Protein AF-A0AA95ETU5-F1 (afdb_monomer)

Solvent-accessible surface area (backbone atoms only — not comparable to full-atom values): 5595 Å² total; per-residue 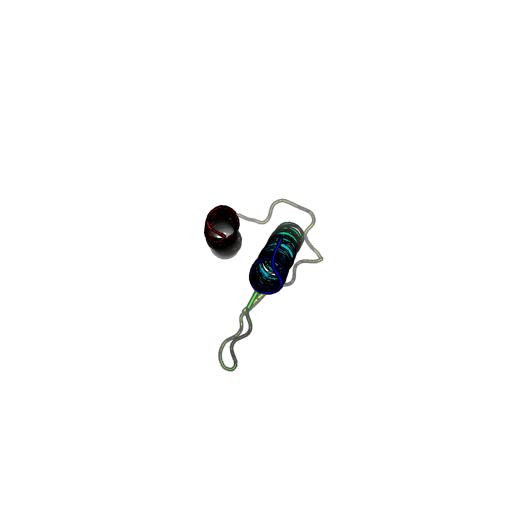(Å²): 136,56,72,68,57,50,55,52,51,50,52,51,54,50,54,45,46,55,48,50,54,50,45,53,51,54,53,50,51,46,53,49,52,73,72,38,84,45,65,80,47,88,46,102,85,74,58,56,81,52,84,59,96,80,67,93,68,86,73,71,98,40,76,63,55,54,51,53,52,52,51,53,50,50,51,46,52,54,51,53,51,50,40,54,52,47,54,50,53,55,74,68,105

pLDDT: mean 75.99, std 21.68, range [33.19, 97.62]

Secondary structure (DSSP, 8-state):
--HHHHHHHHHHHHHHHHHHHHHHHHHHHHHHHHH-S--EE--SS--EE---SS--S-----HHHHHHHHHHHHHHHHHHHHHHHHHHHHHH-

Sequence (93 aa):
MDRKTLEYMEGRAAKAREIVDRIEELLRDIERVKRSGNIEIYTPTRSVYINDYHHKGVLPSSSRTYLFALMINLFIDVTLQEIQQLESELAEL

Radius of gyration: 19.74 Å; Cα contacts (8 Å, |Δi|>4): 38; chains: 1; bounding box: 44×19×58 Å

Mean predicted aligned error: 9.85 Å

Structure (mmCIF, N/CA/C/O backbone):
data_AF-A0AA95ETU5-F1
#
_entry.id   AF-A0AA95ETU5-F1
#
loop_
_atom_site.group_PDB
_atom_site.id
_atom_site.type_symbol
_atom_site.label_atom_id
_atom_site.label_alt_id
_atom_site.label_comp_id
_atom_site.label_asym_id
_atom_site.label_entity_id
_atom_site.label_seq_id
_atom_site.pdbx_PDB_ins_code
_atom_site.Cartn_x
_atom_site.Cartn_y
_atom_site.Cartn_z
_atom_site.occupancy
_atom_site.B_iso_or_equiv
_atom_site.auth_seq_id
_atom_site.auth_comp_id
_atom_site.auth_asym_id
_atom_site.auth_atom_id
_atom_site.pdbx_PDB_model_num
ATOM 1 N N . MET A 1 1 ? -15.898 -4.265 33.138 1.00 65.00 1 MET A N 1
ATOM 2 C CA . MET A 1 1 ? -16.066 -4.086 31.684 1.00 65.00 1 MET A CA 1
ATOM 3 C C . MET A 1 1 ? -17.427 -4.646 31.322 1.00 65.00 1 MET A C 1
ATOM 5 O O . MET A 1 1 ? -17.711 -5.769 31.722 1.00 65.00 1 MET A O 1
ATOM 9 N N . ASP A 1 2 ? -18.295 -3.852 30.700 1.00 91.56 2 ASP A N 1
ATOM 10 C CA . ASP A 1 2 ? -19.612 -4.330 30.273 1.00 91.56 2 ASP A CA 1
ATOM 11 C C . ASP A 1 2 ? -19.540 -5.019 28.899 1.00 91.56 2 ASP A C 1
ATOM 13 O O . ASP A 1 2 ? -18.562 -4.887 28.161 1.00 91.56 2 ASP A O 1
ATOM 17 N N . ARG A 1 3 ? -20.588 -5.774 28.558 1.00 87.94 3 ARG A N 1
ATOM 18 C CA . ARG A 1 3 ? -20.685 -6.512 27.292 1.00 87.94 3 ARG A CA 1
ATOM 19 C C . ARG A 1 3 ? -20.576 -5.606 26.057 1.00 87.94 3 ARG A C 1
ATOM 21 O O . ARG A 1 3 ? -19.977 -6.015 25.072 1.00 87.94 3 ARG A O 1
ATOM 28 N N . LYS A 1 4 ? -21.108 -4.381 26.113 1.00 87.56 4 LYS A N 1
ATOM 29 C CA . LYS A 1 4 ? -21.049 -3.434 24.986 1.00 87.56 4 LYS A CA 1
ATOM 30 C C . LYS A 1 4 ? -19.629 -2.928 24.750 1.00 87.56 4 LYS A C 1
ATOM 32 O O . LYS A 1 4 ? -19.229 -2.727 23.611 1.00 87.56 4 LYS A O 1
ATOM 37 N N . THR A 1 5 ? -18.865 -2.755 25.823 1.00 89.25 5 THR A N 1
ATOM 38 C CA . THR A 1 5 ? -17.454 -2.375 25.772 1.00 89.25 5 THR A CA 1
ATOM 39 C C . THR A 1 5 ? -16.625 -3.481 25.120 1.00 89.25 5 THR A C 1
ATOM 41 O O . THR A 1 5 ? -15.769 -3.179 24.296 1.00 89.25 5 THR A O 1
ATOM 44 N N . LEU A 1 6 ? -16.908 -4.754 25.425 1.00 89.38 6 LEU A N 1
ATOM 45 C CA . LEU A 1 6 ? -16.270 -5.895 24.753 1.00 89.38 6 LEU A CA 1
ATOM 46 C C . LEU A 1 6 ? -16.598 -5.934 23.255 1.00 89.38 6 LEU A C 1
ATOM 48 O O . LEU A 1 6 ? -15.679 -5.959 22.445 1.00 89.38 6 LEU A O 1
ATOM 52 N N . GLU A 1 7 ? -17.879 -5.850 22.886 1.00 89.44 7 GLU A N 1
ATOM 53 C CA . GLU A 1 7 ? -18.314 -5.847 21.477 1.00 89.44 7 GLU A CA 1
ATOM 54 C C . GLU A 1 7 ? -17.691 -4.673 20.688 1.00 89.44 7 GLU A C 1
ATOM 56 O O . GLU A 1 7 ? -17.256 -4.837 19.548 1.00 89.44 7 GLU A O 1
ATOM 61 N N . TYR A 1 8 ? -17.570 -3.494 21.308 1.00 89.94 8 TYR A N 1
ATOM 62 C CA . TYR A 1 8 ? -16.905 -2.333 20.711 1.00 89.94 8 TYR A CA 1
ATOM 63 C C . TYR A 1 8 ? -15.399 -2.555 20.492 1.00 89.94 8 TYR A C 1
ATOM 65 O O . TYR A 1 8 ? -14.868 -2.238 19.425 1.00 89.94 8 TYR A O 1
ATOM 73 N N . MET A 1 9 ? -14.704 -3.120 21.484 1.00 89.62 9 MET A N 1
ATOM 74 C CA . MET A 1 9 ? -13.274 -3.426 21.376 1.00 89.62 9 MET A CA 1
ATOM 75 C C . MET A 1 9 ? -12.999 -4.522 20.342 1.00 89.62 9 MET A C 1
ATOM 77 O O . MET A 1 9 ? -12.026 -4.420 19.598 1.00 89.62 9 MET A O 1
ATOM 81 N N . GLU A 1 10 ? -13.861 -5.534 20.249 1.00 92.25 10 GLU A N 1
ATOM 82 C CA . GLU A 1 10 ? -13.769 -6.585 19.232 1.00 92.25 10 GLU A CA 1
ATOM 83 C C . GLU A 1 10 ? -13.957 -6.023 17.819 1.00 92.25 10 GLU A C 1
ATOM 85 O O . GLU A 1 10 ? -13.163 -6.340 16.931 1.00 92.25 10 GLU A O 1
ATOM 90 N N . GLY A 1 11 ? -14.932 -5.128 17.619 1.00 91.44 11 GLY A N 1
ATOM 91 C CA . GLY A 1 11 ? -15.143 -4.446 16.339 1.00 91.44 11 GLY A CA 1
ATOM 92 C C . GLY A 1 11 ? -13.938 -3.602 15.910 1.00 91.44 11 GLY A C 1
ATOM 93 O O . GLY A 1 11 ? -13.482 -3.701 14.770 1.00 91.44 11 GLY A O 1
ATOM 94 N N . ARG A 1 12 ? -13.354 -2.832 16.838 1.00 92.06 12 ARG A N 1
ATOM 95 C CA . ARG A 1 12 ? -12.115 -2.077 16.580 1.00 92.06 12 ARG A CA 1
ATOM 96 C C . ARG A 1 12 ? -10.934 -2.988 16.264 1.00 92.06 12 ARG A C 1
ATOM 98 O O . ARG A 1 12 ? -10.187 -2.709 15.333 1.00 92.06 12 ARG A O 1
ATOM 105 N N . ALA A 1 13 ? -10.781 -4.088 16.996 1.00 93.56 13 ALA A N 1
ATOM 106 C CA . ALA A 1 13 ? -9.701 -5.044 16.771 1.00 93.56 13 ALA A CA 1
ATOM 107 C C . ALA A 1 13 ? -9.833 -5.801 15.438 1.00 93.56 13 ALA A C 1
ATOM 109 O O . ALA A 1 13 ? -8.822 -6.237 14.889 1.00 93.56 13 ALA A O 1
ATOM 110 N N . ALA A 1 14 ? -11.053 -6.000 14.934 1.00 95.62 14 ALA A N 1
ATOM 111 C CA . ALA A 1 14 ? -11.288 -6.567 13.609 1.00 95.62 14 ALA A CA 1
ATOM 112 C C . ALA A 1 14 ? -10.878 -5.576 12.513 1.00 95.62 14 ALA A C 1
ATOM 114 O O . ALA A 1 14 ? -10.054 -5.911 11.668 1.00 95.62 14 ALA A O 1
ATOM 115 N N . LYS A 1 15 ? -11.351 -4.327 12.601 1.00 95.00 15 LYS A N 1
ATOM 116 C CA . LYS A 1 15 ? -11.006 -3.282 11.631 1.00 95.00 15 LYS A CA 1
ATOM 117 C C . LYS A 1 15 ? -9.503 -2.972 11.609 1.00 95.00 15 LYS A C 1
ATOM 119 O O . LYS A 1 15 ? -8.915 -2.826 10.544 1.00 95.00 15 LYS A O 1
ATOM 124 N N . ALA A 1 16 ? -8.861 -2.943 12.776 1.00 95.62 16 ALA A N 1
ATOM 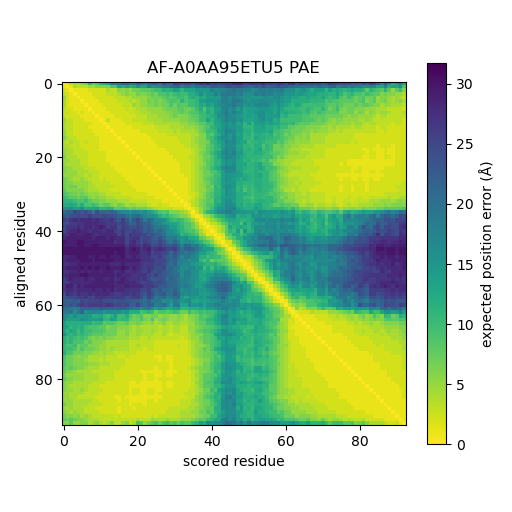125 C CA . ALA A 1 16 ? -7.413 -2.781 12.876 1.00 95.62 16 ALA A CA 1
ATOM 126 C C . ALA A 1 16 ? -6.648 -3.899 12.147 1.00 95.62 16 ALA A C 1
ATOM 128 O O . ALA A 1 16 ? -5.653 -3.625 11.482 1.00 95.62 16 ALA A O 1
ATOM 129 N N . ARG A 1 17 ? -7.121 -5.150 12.241 1.00 96.00 17 ARG A N 1
ATOM 130 C CA . ARG A 1 17 ? -6.519 -6.286 11.527 1.00 96.00 17 ARG A CA 1
ATOM 131 C C . ARG A 1 17 ? -6.654 -6.147 10.016 1.00 96.00 17 ARG A C 1
ATOM 133 O O . ARG A 1 17 ? -5.656 -6.295 9.328 1.00 96.00 17 ARG A O 1
ATOM 140 N N . GLU A 1 18 ? -7.834 -5.785 9.520 1.00 97.31 18 GLU A N 1
ATOM 141 C CA . GLU A 1 18 ? -8.054 -5.564 8.083 1.00 97.31 18 GLU A CA 1
ATOM 142 C C . GLU A 1 18 ? -7.120 -4.486 7.513 1.00 97.31 18 GLU A C 1
ATOM 144 O O . GLU A 1 18 ? -6.546 -4.661 6.439 1.00 97.31 18 GLU A O 1
ATOM 149 N N . ILE A 1 19 ? -6.922 -3.391 8.255 1.00 97.44 19 ILE A N 1
ATOM 150 C CA . ILE A 1 19 ? -5.998 -2.321 7.861 1.00 97.44 19 ILE A CA 1
ATOM 151 C C . ILE A 1 19 ? -4.553 -2.832 7.810 1.00 97.44 19 ILE A C 1
ATOM 153 O O . ILE A 1 19 ? -3.844 -2.576 6.837 1.00 97.44 19 ILE A O 1
ATOM 157 N N . VAL A 1 20 ? -4.111 -3.565 8.835 1.00 97.06 20 VAL A N 1
ATOM 158 C CA . VAL A 1 20 ? -2.751 -4.124 8.886 1.00 97.06 20 VAL A CA 1
ATOM 159 C C . VAL A 1 20 ? -2.521 -5.123 7.751 1.00 97.06 20 VAL A C 1
ATOM 161 O O . VAL A 1 20 ? -1.507 -5.023 7.061 1.00 97.06 20 VAL A O 1
ATOM 164 N N . ASP A 1 21 ? -3.471 -6.026 7.506 1.00 97.62 21 ASP A N 1
ATOM 165 C CA . ASP A 1 21 ? -3.394 -7.002 6.416 1.00 97.62 21 ASP A CA 1
ATOM 166 C C . ASP A 1 21 ? -3.257 -6.290 5.061 1.00 97.62 21 ASP A C 1
ATOM 168 O O . ASP A 1 21 ? -2.412 -6.650 4.237 1.00 97.62 21 ASP A O 1
ATOM 172 N N . ARG A 1 22 ? -4.018 -5.207 4.855 1.00 97.19 22 ARG A N 1
ATOM 173 C CA . ARG A 1 22 ? -3.925 -4.392 3.642 1.00 97.19 22 ARG A CA 1
ATOM 174 C C . ARG A 1 22 ? -2.565 -3.705 3.498 1.00 97.19 22 ARG A C 1
ATOM 176 O O . ARG A 1 22 ? -2.006 -3.696 2.402 1.00 97.19 22 ARG A O 1
ATOM 183 N N . ILE A 1 23 ? -2.010 -3.152 4.577 1.00 96.94 23 ILE A N 1
ATOM 184 C CA . ILE A 1 23 ? -0.664 -2.555 4.563 1.00 96.94 23 ILE A CA 1
ATOM 185 C C . ILE A 1 23 ? 0.381 -3.609 4.174 1.00 96.94 23 ILE A C 1
ATOM 187 O O . ILE A 1 23 ? 1.251 -3.336 3.342 1.00 96.94 23 ILE A O 1
ATOM 191 N N . GLU A 1 24 ? 0.293 -4.825 4.719 1.00 97.19 24 GLU A N 1
ATOM 192 C CA . GLU A 1 24 ? 1.208 -5.909 4.354 1.00 97.19 24 GLU A CA 1
ATOM 193 C C . GLU A 1 24 ? 1.124 -6.276 2.868 1.00 97.19 24 GLU A C 1
ATOM 195 O O . GLU A 1 24 ? 2.159 -6.495 2.232 1.00 97.19 24 GLU A O 1
ATOM 200 N N . GLU A 1 25 ? -0.080 -6.336 2.298 1.00 96.00 25 GLU A N 1
ATOM 201 C CA . GLU A 1 25 ? -0.274 -6.570 0.863 1.00 96.00 25 GLU A CA 1
ATOM 202 C C . GLU A 1 25 ? 0.394 -5.483 0.014 1.00 96.00 25 GLU A C 1
ATOM 204 O O . GLU A 1 25 ? 1.161 -5.801 -0.897 1.00 96.00 25 GLU A O 1
ATOM 209 N N . LEU A 1 26 ? 0.168 -4.209 0.346 1.00 94.62 26 LEU A N 1
ATOM 210 C CA . LEU A 1 26 ? 0.743 -3.069 -0.373 1.00 94.62 26 LEU A CA 1
ATOM 211 C C . LEU A 1 26 ? 2.280 -3.072 -0.308 1.00 94.62 26 LEU A C 1
ATOM 213 O O . LEU A 1 26 ? 2.955 -2.844 -1.315 1.00 94.62 26 LEU A O 1
ATOM 217 N N . LEU A 1 27 ? 2.857 -3.405 0.851 1.00 93.81 27 LEU A N 1
ATOM 218 C CA . LEU A 1 27 ? 4.307 -3.562 1.003 1.00 93.81 27 LEU A CA 1
ATOM 219 C C . LEU A 1 27 ? 4.856 -4.716 0.152 1.00 93.81 27 LEU A C 1
ATOM 221 O O . LEU A 1 27 ? 5.915 -4.578 -0.469 1.00 93.81 27 LEU A O 1
ATOM 225 N N . ARG A 1 28 ? 4.139 -5.847 0.080 1.00 92.38 28 ARG A N 1
ATOM 226 C CA . ARG A 1 28 ? 4.507 -6.975 -0.794 1.00 92.38 28 ARG A CA 1
ATOM 227 C C . ARG A 1 28 ? 4.430 -6.590 -2.268 1.00 92.38 28 ARG A C 1
ATOM 229 O O . ARG A 1 28 ? 5.307 -6.991 -3.035 1.00 92.38 28 ARG A O 1
ATOM 236 N N . ASP A 1 29 ? 3.437 -5.802 -2.664 1.00 87.94 29 ASP A N 1
ATOM 237 C CA . ASP A 1 29 ? 3.302 -5.302 -4.031 1.00 87.94 29 ASP A CA 1
ATOM 238 C C . ASP A 1 29 ? 4.445 -4.343 -4.405 1.00 87.94 29 ASP A C 1
ATOM 240 O O . ASP A 1 29 ? 5.029 -4.491 -5.483 1.00 87.94 29 ASP A O 1
ATOM 244 N N . ILE A 1 30 ? 4.848 -3.437 -3.503 1.00 87.81 30 ILE A N 1
ATOM 245 C CA . ILE A 1 30 ? 6.040 -2.587 -3.683 1.00 87.81 30 ILE A CA 1
ATOM 246 C C . ILE A 1 30 ? 7.295 -3.446 -3.871 1.00 87.81 30 ILE A C 1
ATOM 248 O O . ILE A 1 30 ? 8.066 -3.219 -4.806 1.00 87.81 30 ILE A O 1
ATOM 252 N N . GLU A 1 31 ? 7.521 -4.436 -3.002 1.00 85.62 31 GLU A N 1
ATOM 253 C CA . GLU A 1 31 ? 8.676 -5.334 -3.112 1.00 85.62 31 GLU A CA 1
ATOM 254 C C . GLU A 1 31 ? 8.657 -6.131 -4.420 1.00 85.62 31 GLU A C 1
ATOM 256 O O . GLU A 1 31 ? 9.699 -6.285 -5.063 1.00 85.62 31 GLU A O 1
ATOM 261 N N . ARG A 1 32 ? 7.481 -6.598 -4.858 1.00 83.69 32 ARG A N 1
ATOM 262 C CA . ARG A 1 32 ? 7.329 -7.293 -6.140 1.00 83.69 32 ARG A CA 1
ATOM 263 C C . ARG A 1 32 ? 7.743 -6.387 -7.293 1.00 83.69 32 ARG A C 1
ATOM 265 O O . ARG A 1 32 ? 8.555 -6.819 -8.103 1.00 83.69 32 ARG A O 1
ATOM 272 N N . VAL A 1 33 ? 7.252 -5.147 -7.327 1.00 79.00 33 VAL A N 1
ATOM 273 C CA . VAL A 1 33 ? 7.553 -4.183 -8.397 1.00 79.00 33 VAL A CA 1
ATOM 274 C C . VAL A 1 33 ? 9.026 -3.761 -8.396 1.00 79.00 33 VAL A C 1
ATOM 276 O O . VAL A 1 33 ? 9.628 -3.662 -9.461 1.00 79.00 33 VAL A O 1
ATOM 279 N N . LYS A 1 34 ? 9.649 -3.587 -7.222 1.00 73.50 34 LYS A N 1
ATOM 280 C CA . LYS A 1 34 ? 11.091 -3.290 -7.106 1.00 73.50 34 LYS A CA 1
ATOM 281 C C . LYS A 1 34 ? 11.977 -4.432 -7.604 1.00 73.50 34 LYS A C 1
ATOM 283 O O . LYS A 1 34 ? 13.045 -4.184 -8.160 1.00 73.50 34 LYS A O 1
ATOM 288 N N . ARG A 1 35 ? 11.567 -5.683 -7.366 1.00 72.12 35 ARG A N 1
ATOM 289 C CA . ARG A 1 35 ? 12.316 -6.885 -7.775 1.00 72.12 35 ARG A CA 1
ATOM 290 C C . ARG A 1 35 ? 12.027 -7.298 -9.213 1.00 72.12 35 ARG A C 1
ATOM 292 O O . ARG A 1 35 ? 12.854 -7.971 -9.827 1.00 72.12 35 ARG A O 1
ATOM 299 N N . SER A 1 36 ? 10.872 -6.925 -9.753 1.00 62.31 36 SER A N 1
ATOM 300 C CA . SER A 1 36 ? 10.529 -7.176 -11.143 1.00 62.31 36 SER A CA 1
ATOM 301 C C . SER A 1 36 ? 11.121 -6.088 -12.036 1.00 62.31 36 SER A C 1
ATOM 303 O O . SER A 1 36 ? 10.698 -4.940 -11.988 1.00 62.31 36 SER A O 1
ATOM 305 N N . GLY A 1 37 ? 12.011 -6.459 -12.958 1.00 55.22 37 GLY A N 1
ATOM 306 C CA . GLY A 1 37 ? 12.329 -5.620 -14.126 1.00 55.22 37 GLY A CA 1
ATOM 307 C C . GLY A 1 37 ? 11.170 -5.503 -15.133 1.00 55.22 37 GLY A C 1
ATOM 308 O O . GLY A 1 37 ? 11.363 -4.995 -16.233 1.00 55.22 37 GLY A O 1
ATOM 309 N N . ASN A 1 38 ? 9.979 -5.995 -14.775 1.00 52.69 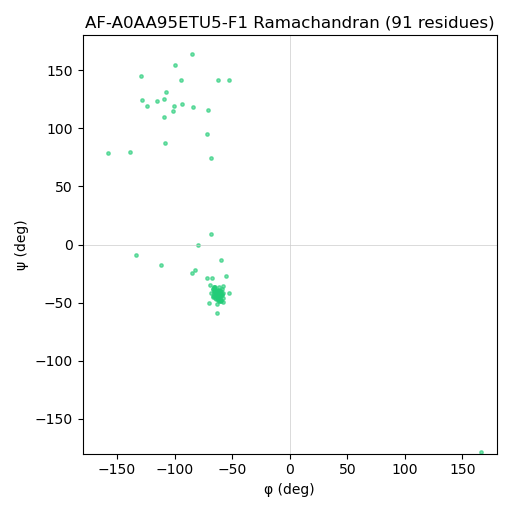38 ASN A N 1
ATOM 310 C CA . ASN A 1 38 ? 8.832 -6.177 -15.651 1.00 52.69 38 ASN A CA 1
ATOM 311 C C . ASN A 1 38 ? 7.631 -5.420 -15.068 1.00 52.69 38 ASN A C 1
ATOM 313 O O . ASN A 1 38 ? 7.178 -5.735 -13.970 1.00 52.69 38 ASN A O 1
ATOM 317 N N . ILE A 1 39 ? 7.094 -4.454 -15.816 1.00 51.09 39 ILE A N 1
ATOM 318 C CA . ILE A 1 39 ? 5.751 -3.914 -1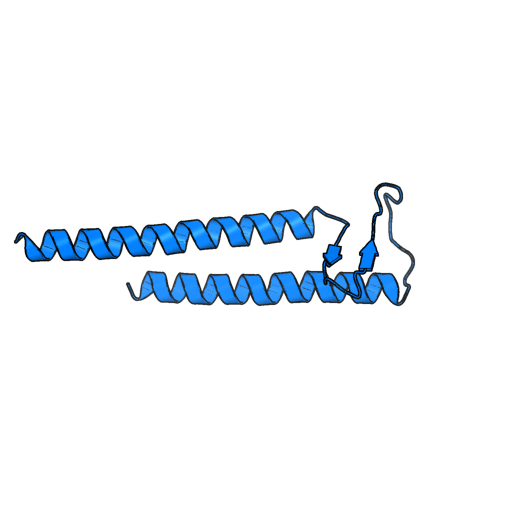5.573 1.00 51.09 39 ILE A CA 1
ATOM 319 C C . ILE A 1 39 ? 4.824 -4.575 -16.595 1.00 51.09 39 ILE A C 1
ATOM 321 O O . ILE A 1 39 ? 5.015 -4.402 -17.801 1.00 51.09 39 ILE A O 1
ATOM 325 N N . GLU A 1 40 ? 3.818 -5.309 -16.127 1.00 44.38 40 GLU A N 1
ATOM 326 C CA . GLU A 1 40 ? 2.743 -5.830 -16.975 1.00 44.38 40 GLU A CA 1
ATOM 327 C C . GLU A 1 40 ? 1.500 -4.948 -16.811 1.00 44.38 40 GLU A C 1
ATOM 329 O O . GLU A 1 40 ? 0.918 -4.876 -15.731 1.00 44.38 40 GLU A O 1
ATOM 334 N N . ILE A 1 41 ? 1.094 -4.252 -17.878 1.00 43.00 41 ILE A N 1
ATOM 335 C CA . ILE A 1 41 ? -0.106 -3.405 -17.880 1.00 43.00 41 ILE A CA 1
ATOM 336 C C . ILE A 1 41 ? -1.160 -4.077 -18.753 1.00 43.00 41 ILE A C 1
ATOM 338 O O . ILE A 1 41 ? -1.057 -4.087 -19.984 1.00 43.00 41 ILE A O 1
ATOM 342 N N . TYR A 1 42 ? -2.211 -4.588 -18.119 1.00 38.09 42 TYR A N 1
ATOM 343 C CA . TYR A 1 42 ? -3.369 -5.137 -18.811 1.00 38.09 42 TYR A CA 1
ATOM 344 C C . TYR A 1 42 ? -4.455 -4.075 -18.982 1.00 38.09 42 TYR A C 1
ATOM 346 O O . TYR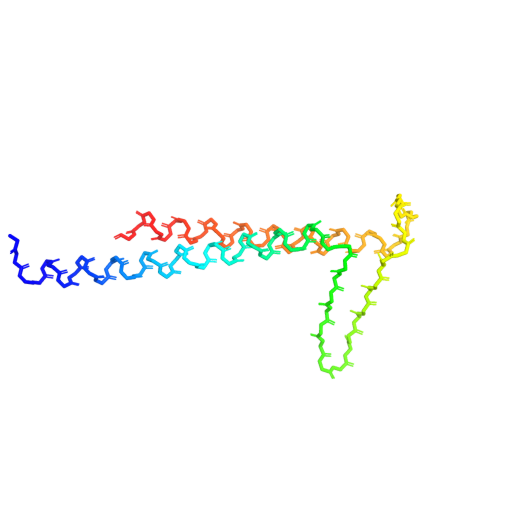 A 1 42 ? -4.998 -3.558 -18.012 1.00 38.09 42 TYR A O 1
ATOM 354 N N . THR A 1 43 ? -4.828 -3.799 -20.232 1.00 36.34 43 THR A N 1
ATOM 355 C CA . THR A 1 43 ? -6.135 -3.217 -20.557 1.00 36.34 43 THR A CA 1
ATOM 356 C C . THR A 1 43 ? -6.791 -4.056 -21.662 1.00 36.34 43 THR A C 1
ATOM 358 O O . THR A 1 43 ? -6.070 -4.555 -22.532 1.00 36.34 43 THR A O 1
ATOM 361 N N . PRO A 1 44 ? -8.130 -4.231 -21.670 1.00 43.22 44 PRO A N 1
ATOM 362 C CA . PRO A 1 44 ? -8.832 -5.117 -22.610 1.00 43.22 44 PRO A CA 1
ATOM 363 C C . PRO A 1 44 ? -8.659 -4.777 -24.097 1.00 43.22 44 PRO A C 1
ATOM 365 O O . PRO A 1 44 ? -9.018 -5.588 -24.946 1.00 43.22 44 PRO A O 1
ATOM 368 N N . THR A 1 45 ? -8.143 -3.592 -24.439 1.00 40.47 45 THR A N 1
ATOM 369 C CA . THR A 1 45 ? -8.016 -3.159 -25.839 1.00 40.47 45 THR A CA 1
ATOM 370 C C . THR A 1 45 ? -6.667 -2.554 -26.229 1.00 40.47 45 THR A C 1
ATOM 372 O O . THR A 1 45 ? -6.457 -2.384 -27.428 1.00 40.47 45 THR A O 1
ATOM 375 N N . ARG A 1 46 ? -5.730 -2.264 -25.306 1.00 35.97 46 ARG A N 1
ATOM 376 C CA . ARG A 1 46 ? -4.380 -1.738 -25.627 1.00 35.97 46 ARG A CA 1
ATOM 377 C C . ARG A 1 46 ? -3.376 -2.010 -24.495 1.00 35.97 46 ARG A C 1
ATOM 379 O O . ARG A 1 46 ? -3.075 -1.123 -23.699 1.00 35.97 46 ARG A O 1
ATOM 386 N N . SER A 1 47 ? -2.859 -3.226 -24.393 1.00 33.19 47 SER A N 1
ATOM 387 C CA . SER A 1 47 ? -1.877 -3.598 -23.363 1.00 33.19 47 SER A CA 1
ATOM 388 C C . SER A 1 47 ? -0.435 -3.476 -23.864 1.00 33.19 47 SER A C 1
ATOM 390 O O . SER A 1 47 ? -0.125 -3.789 -25.014 1.00 33.19 47 SER A O 1
ATOM 392 N N . VAL A 1 48 ? 0.452 -3.008 -22.982 1.00 34.88 48 VAL A N 1
ATOM 393 C CA . VAL A 1 48 ? 1.904 -2.975 -23.196 1.00 34.88 48 VAL A CA 1
ATOM 394 C C . VAL A 1 48 ? 2.538 -4.021 -22.286 1.00 34.88 48 VAL A C 1
ATOM 396 O O . VAL A 1 48 ? 2.347 -3.999 -21.073 1.00 34.88 48 VAL A O 1
ATOM 399 N N . TYR A 1 49 ? 3.318 -4.905 -22.905 1.00 35.12 49 TYR A N 1
ATOM 400 C CA . TYR A 1 49 ? 4.133 -5.943 -22.280 1.00 35.12 49 TYR A CA 1
ATOM 401 C C . TYR A 1 49 ? 5.614 -5.547 -22.373 1.00 35.12 49 TYR A C 1
ATOM 403 O O . TYR A 1 49 ? 6.085 -5.229 -23.472 1.00 35.12 49 TYR A O 1
ATOM 411 N N . ILE A 1 50 ? 6.368 -5.608 -21.269 1.00 41.59 50 ILE A N 1
ATOM 412 C CA . ILE A 1 50 ? 7.839 -5.662 -21.312 1.00 41.59 50 ILE A CA 1
ATOM 413 C C . ILE A 1 50 ? 8.343 -6.819 -20.468 1.00 41.59 50 ILE A C 1
ATOM 415 O O . ILE A 1 50 ? 8.068 -6.906 -19.277 1.00 41.59 50 ILE A O 1
ATOM 419 N N . ASN A 1 51 ? 9.118 -7.666 -21.137 1.00 41.06 51 ASN A N 1
ATOM 420 C CA . ASN A 1 51 ? 9.857 -8.775 -20.573 1.00 41.06 51 ASN A CA 1
ATOM 421 C C . ASN A 1 51 ? 11.342 -8.473 -20.761 1.00 41.06 51 ASN A C 1
ATOM 423 O O . ASN A 1 51 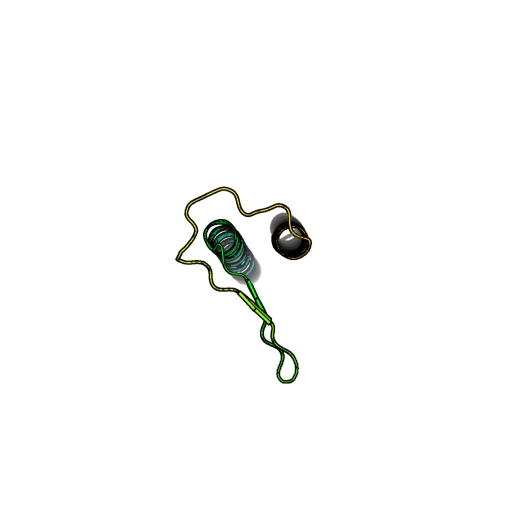? 11.772 -8.274 -21.901 1.00 41.06 51 ASN A O 1
ATOM 427 N N . ASP A 1 52 ? 12.122 -8.461 -19.687 1.00 48.31 52 ASP A N 1
ATOM 428 C CA . ASP A 1 52 ? 13.569 -8.536 -19.830 1.00 48.31 52 ASP A CA 1
ATOM 429 C C . ASP A 1 52 ? 14.225 -9.441 -18.790 1.00 48.31 52 ASP A C 1
ATOM 431 O O . ASP A 1 52 ? 14.815 -9.015 -17.801 1.00 48.31 52 ASP A O 1
ATOM 435 N N . TYR A 1 53 ? 14.136 -10.740 -19.063 1.00 42.91 53 TYR A N 1
ATOM 436 C CA . TYR A 1 53 ? 14.930 -11.766 -18.394 1.00 42.91 53 TYR A CA 1
ATOM 437 C C . TYR A 1 53 ? 16.367 -11.868 -18.963 1.00 42.91 53 TYR A C 1
ATOM 439 O O . TYR A 1 53 ? 17.149 -12.703 -18.508 1.00 42.91 53 TYR A O 1
ATOM 447 N N . HIS A 1 54 ? 16.731 -11.055 -19.969 1.00 42.12 54 HIS A N 1
ATOM 448 C CA . HIS A 1 54 ? 17.950 -11.221 -20.770 1.00 42.12 54 HIS A CA 1
ATOM 449 C C . HIS A 1 54 ? 19.021 -10.137 -20.565 1.00 42.12 54 HIS A C 1
ATOM 451 O O . HIS A 1 54 ? 20.188 -10.412 -20.846 1.00 42.12 54 HIS A O 1
ATOM 457 N N . HIS A 1 55 ? 18.702 -8.967 -20.007 1.00 45.41 55 HIS A N 1
ATOM 458 C CA . HIS A 1 55 ? 19.689 -7.918 -19.737 1.00 45.41 55 HIS A CA 1
ATOM 459 C C . HIS A 1 55 ? 19.970 -7.775 -18.237 1.00 45.41 55 HIS A C 1
ATOM 461 O O . HIS A 1 55 ? 19.421 -6.931 -17.534 1.00 45.41 55 HIS A O 1
ATOM 467 N N . LYS A 1 56 ? 20.922 -8.572 -17.738 1.00 37.84 56 LYS A N 1
ATOM 468 C CA . LYS A 1 56 ? 21.662 -8.209 -16.521 1.00 37.84 56 LYS A CA 1
ATOM 469 C C . LYS A 1 56 ? 22.607 -7.050 -16.865 1.00 37.84 56 LYS A C 1
ATOM 471 O O . LYS A 1 56 ? 23.697 -7.290 -17.374 1.00 37.84 56 LYS A O 1
ATOM 476 N N . GLY A 1 57 ? 22.196 -5.803 -16.622 1.00 47.19 57 GLY A N 1
ATOM 477 C CA . GLY A 1 57 ? 23.041 -4.624 -16.852 1.00 47.19 57 GLY A CA 1
ATOM 478 C C . GLY A 1 57 ? 22.291 -3.288 -16.832 1.00 47.19 57 GLY A C 1
ATOM 479 O O . GLY A 1 57 ? 21.086 -3.239 -16.609 1.00 47.19 57 GLY A O 1
ATOM 480 N N . VAL A 1 58 ? 23.020 -2.190 -17.065 1.00 46.81 58 VAL A N 1
ATOM 481 C CA . VAL A 1 58 ? 22.439 -0.849 -17.243 1.00 46.81 58 VAL A CA 1
ATOM 482 C C . VAL A 1 58 ? 21.726 -0.811 -18.594 1.00 46.81 58 VAL A C 1
ATOM 484 O O . VAL A 1 58 ? 22.364 -0.944 -19.638 1.00 46.81 58 VAL A O 1
ATOM 487 N N . LEU A 1 59 ? 20.403 -0.642 -18.575 1.00 48.34 59 LEU A N 1
ATOM 488 C CA . LEU A 1 59 ? 19.618 -0.458 -19.793 1.00 48.34 59 LEU A CA 1
ATOM 489 C C . LEU A 1 59 ? 20.067 0.827 -20.514 1.00 48.34 59 LEU A C 1
ATOM 491 O O . LEU A 1 59 ? 20.311 1.839 -19.850 1.00 48.34 59 LEU A O 1
ATOM 495 N N . PRO A 1 60 ? 20.135 0.838 -21.858 1.00 51.12 60 PRO A N 1
ATOM 496 C CA . PRO A 1 60 ? 20.392 2.058 -22.613 1.00 51.12 60 PRO A CA 1
ATOM 497 C C . PRO A 1 60 ? 19.402 3.157 -22.207 1.00 51.12 60 PRO A C 1
ATOM 499 O O . PRO A 1 60 ? 18.214 2.880 -21.996 1.00 51.12 60 PRO A O 1
ATOM 502 N N . SER A 1 61 ? 19.871 4.406 -22.125 1.00 54.69 61 SER A N 1
ATOM 503 C CA . SER A 1 61 ? 19.046 5.589 -21.852 1.00 54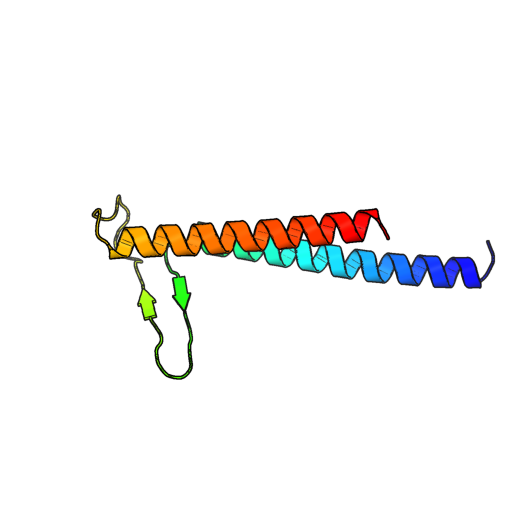.69 61 SER A CA 1
ATOM 504 C C . SER A 1 61 ? 18.122 5.879 -23.040 1.00 54.69 61 SER A C 1
ATOM 506 O O . SER A 1 61 ? 18.361 6.774 -23.848 1.00 54.69 61 SER A O 1
ATOM 508 N N . SER A 1 62 ? 17.085 5.061 -23.175 1.00 63.50 62 SER A N 1
ATOM 509 C CA . SER A 1 62 ? 16.012 5.203 -24.148 1.00 63.50 62 SER A CA 1
ATOM 510 C C . SER A 1 62 ? 14.788 5.836 -23.484 1.00 63.50 62 SER A C 1
ATOM 512 O O . SER A 1 62 ? 14.570 5.679 -22.280 1.00 63.50 62 SER A O 1
ATOM 514 N N . SER A 1 63 ? 13.936 6.501 -24.270 1.00 66.25 63 SER A N 1
ATOM 515 C CA . SER A 1 63 ? 12.649 7.033 -23.790 1.00 66.25 63 SER A CA 1
ATOM 516 C C . SER A 1 63 ? 11.771 5.952 -23.150 1.00 66.25 63 SER A C 1
ATOM 518 O O . SER A 1 63 ? 10.983 6.243 -22.256 1.00 66.25 63 SER A O 1
ATOM 520 N N . ARG A 1 64 ? 11.948 4.693 -23.574 1.00 67.06 64 ARG A N 1
ATOM 521 C CA . ARG A 1 64 ? 11.292 3.525 -22.989 1.00 67.06 64 ARG A CA 1
ATOM 522 C C . ARG A 1 64 ? 11.730 3.349 -21.536 1.00 67.06 64 ARG A C 1
ATOM 524 O O . ARG A 1 64 ? 10.890 3.445 -20.654 1.00 67.06 64 ARG A O 1
ATOM 531 N N . THR A 1 65 ? 13.029 3.189 -21.284 1.00 64.69 65 THR A N 1
ATOM 532 C CA . THR A 1 65 ? 13.611 3.019 -19.937 1.00 64.69 65 THR A CA 1
ATOM 533 C C . THR A 1 65 ? 13.173 4.125 -18.971 1.00 64.69 65 THR A C 1
ATOM 535 O O . THR A 1 65 ? 12.819 3.843 -17.829 1.00 64.69 65 THR A O 1
ATOM 538 N N . TYR A 1 66 ? 13.137 5.374 -19.447 1.00 66.88 66 TYR A N 1
ATOM 539 C CA . TYR A 1 66 ? 12.671 6.516 -18.658 1.00 66.88 66 TYR A CA 1
ATOM 540 C C . TYR A 1 66 ? 11.197 6.388 -18.249 1.00 66.88 66 TYR A C 1
ATOM 542 O O . TYR A 1 66 ? 10.863 6.587 -17.082 1.00 66.88 66 TYR A O 1
ATOM 550 N N . LEU A 1 67 ? 10.320 6.001 -19.182 1.00 76.38 67 LEU A N 1
ATOM 551 C CA . LEU A 1 67 ? 8.904 5.794 -18.889 1.00 76.38 67 LEU A CA 1
ATOM 552 C C . LEU A 1 67 ? 8.693 4.656 -17.877 1.00 76.38 67 LEU A C 1
ATOM 554 O O . LEU A 1 67 ? 7.890 4.816 -16.965 1.00 76.38 67 LEU A O 1
ATOM 558 N N . PHE A 1 68 ? 9.442 3.550 -17.976 1.00 73.88 68 PHE A N 1
ATOM 559 C CA . PHE A 1 68 ? 9.355 2.452 -16.997 1.00 73.88 68 PHE A CA 1
ATOM 560 C C . PHE A 1 68 ? 9.751 2.894 -15.595 1.00 73.88 68 PHE A C 1
ATOM 562 O O . PHE A 1 68 ? 9.016 2.630 -14.645 1.00 73.88 68 PHE A O 1
ATOM 569 N N . ALA A 1 69 ? 10.870 3.608 -15.468 1.00 72.31 69 ALA A N 1
ATOM 570 C CA . ALA A 1 69 ? 11.295 4.149 -14.183 1.00 72.31 69 ALA A CA 1
ATOM 571 C C . ALA A 1 69 ? 10.235 5.094 -13.596 1.00 72.31 69 ALA A C 1
ATOM 573 O O . ALA A 1 69 ? 9.907 4.990 -12.418 1.00 72.31 69 ALA A O 1
ATOM 574 N N . LEU A 1 70 ? 9.648 5.967 -14.423 1.00 82.19 70 LEU A N 1
ATOM 575 C CA . LEU A 1 70 ? 8.603 6.890 -13.984 1.00 82.19 70 LEU A CA 1
ATOM 576 C C . LEU A 1 70 ? 7.339 6.158 -13.519 1.00 82.19 70 LEU A C 1
ATOM 578 O O . LEU A 1 70 ? 6.768 6.527 -12.499 1.00 82.19 70 LEU A O 1
ATOM 582 N N . MET A 1 71 ? 6.922 5.104 -14.223 1.00 82.31 71 MET A N 1
ATOM 583 C CA . MET A 1 71 ? 5.753 4.310 -13.840 1.00 82.31 71 MET A CA 1
ATOM 584 C C . MET A 1 71 ? 5.970 3.512 -12.551 1.00 82.31 71 MET A C 1
ATOM 586 O O . MET A 1 71 ? 5.075 3.484 -11.711 1.00 82.31 71 MET A O 1
ATOM 590 N N . ILE A 1 72 ? 7.146 2.897 -12.374 1.00 82.38 72 ILE A N 1
ATOM 591 C CA . ILE A 1 72 ? 7.505 2.200 -11.128 1.00 82.38 72 ILE A CA 1
ATOM 592 C C . ILE A 1 72 ? 7.519 3.182 -9.964 1.00 82.38 72 ILE A C 1
ATOM 594 O O . ILE A 1 72 ? 6.903 2.911 -8.937 1.00 82.38 72 ILE A O 1
ATOM 598 N N . ASN A 1 73 ? 8.181 4.327 -10.133 1.00 82.38 73 ASN A N 1
ATOM 599 C CA . ASN A 1 73 ? 8.264 5.334 -9.082 1.00 82.38 73 ASN A CA 1
ATOM 600 C C . ASN A 1 73 ? 6.874 5.862 -8.723 1.00 82.38 73 ASN A C 1
ATOM 602 O O . ASN A 1 73 ? 6.527 5.865 -7.551 1.00 82.38 73 ASN A O 1
ATOM 606 N N . LEU A 1 74 ? 6.039 6.190 -9.715 1.00 88.56 74 LEU A N 1
ATOM 607 C CA . LEU A 1 74 ? 4.671 6.645 -9.469 1.00 88.56 74 LEU A CA 1
ATOM 608 C C . LEU A 1 74 ? 3.836 5.592 -8.730 1.00 88.56 74 LEU A C 1
ATOM 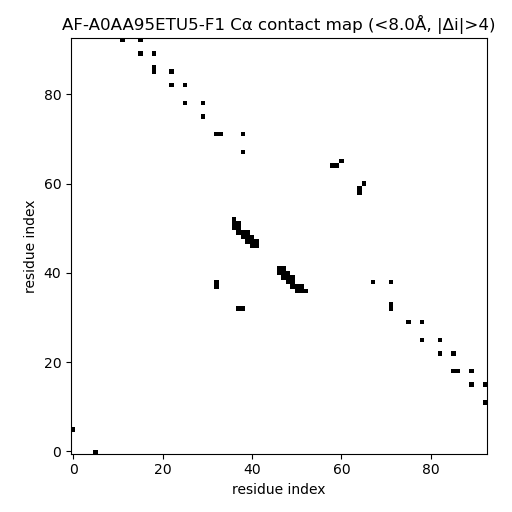610 O O . LEU A 1 74 ? 3.107 5.934 -7.805 1.00 88.56 74 LEU A O 1
ATOM 614 N N . PHE A 1 75 ? 3.935 4.317 -9.121 1.00 87.75 75 PHE A N 1
ATOM 615 C CA . PHE A 1 75 ? 3.250 3.234 -8.418 1.00 87.75 75 PHE A CA 1
ATOM 616 C C . PHE A 1 75 ? 3.704 3.147 -6.958 1.00 87.75 75 PHE A C 1
ATOM 618 O O . PHE A 1 75 ? 2.863 3.078 -6.064 1.00 87.75 75 PHE A O 1
ATOM 625 N N . ILE A 1 76 ? 5.017 3.181 -6.712 1.00 88.12 76 ILE A N 1
ATOM 626 C CA . ILE A 1 76 ? 5.579 3.149 -5.359 1.00 88.12 76 ILE A CA 1
ATOM 627 C C . ILE A 1 76 ? 5.087 4.352 -4.549 1.00 88.12 76 ILE A C 1
ATOM 629 O O . ILE A 1 76 ? 4.624 4.160 -3.430 1.00 88.12 76 ILE A O 1
ATOM 633 N N . ASP A 1 77 ? 5.132 5.558 -5.112 1.00 91.75 77 ASP A N 1
ATOM 634 C CA . ASP A 1 77 ? 4.741 6.792 -4.426 1.00 91.75 77 ASP A CA 1
ATOM 635 C C . ASP A 1 77 ? 3.260 6.771 -4.028 1.00 91.75 77 ASP A C 1
ATOM 637 O O . ASP A 1 77 ? 2.923 7.028 -2.872 1.00 91.75 77 ASP A O 1
ATOM 641 N N . VAL A 1 78 ? 2.373 6.397 -4.957 1.00 93.56 78 VAL A N 1
ATOM 642 C CA . VAL A 1 78 ? 0.931 6.283 -4.685 1.00 93.56 78 VAL A CA 1
ATOM 643 C C . VAL A 1 78 ? 0.654 5.194 -3.647 1.00 93.56 78 VAL A C 1
ATOM 645 O O . VAL A 1 78 ? -0.138 5.404 -2.732 1.00 93.56 78 VAL A O 1
ATOM 648 N N . THR A 1 79 ? 1.341 4.054 -3.742 1.00 92.50 79 THR A N 1
ATOM 649 C CA . THR A 1 79 ? 1.171 2.945 -2.793 1.00 92.50 79 THR A CA 1
ATOM 650 C C . THR A 1 79 ? 1.643 3.330 -1.387 1.00 92.50 79 THR A C 1
ATOM 652 O O . THR A 1 79 ? 0.985 3.009 -0.401 1.00 92.50 79 THR A O 1
ATOM 655 N N . LEU A 1 80 ? 2.755 4.062 -1.271 1.00 94.12 80 LEU A N 1
ATOM 656 C CA . LEU A 1 80 ? 3.235 4.590 0.008 1.00 94.12 80 LEU A CA 1
ATOM 657 C C . LEU A 1 80 ? 2.273 5.626 0.598 1.00 94.12 80 LEU A C 1
ATOM 659 O O . LEU A 1 80 ? 2.083 5.656 1.812 1.00 94.12 80 LEU A O 1
ATOM 663 N N . GLN A 1 81 ? 1.648 6.452 -0.241 1.00 96.75 81 GLN A N 1
ATOM 664 C CA . GLN A 1 81 ? 0.629 7.395 0.208 1.00 96.75 81 GLN A CA 1
ATOM 665 C C . GLN A 1 81 ? -0.616 6.674 0.751 1.00 96.75 81 GLN A C 1
ATOM 667 O O . GLN A 1 81 ? -1.152 7.087 1.778 1.00 96.75 81 GLN A O 1
ATOM 672 N N . GLU A 1 82 ? -1.058 5.589 0.107 1.00 96.88 82 GLU A N 1
ATOM 673 C CA . GLU A 1 82 ? -2.159 4.750 0.606 1.00 96.88 82 GLU A CA 1
ATOM 674 C C . GLU A 1 82 ? -1.802 4.113 1.957 1.00 96.88 82 GLU A C 1
ATOM 676 O O . GLU A 1 82 ? -2.600 4.169 2.891 1.00 96.88 82 GLU A O 1
ATOM 681 N N . ILE A 1 83 ? -0.574 3.600 2.111 1.00 97.06 83 ILE A N 1
ATOM 682 C CA . ILE A 1 83 ? -0.085 3.080 3.399 1.00 97.06 83 ILE A CA 1
ATOM 683 C C . ILE A 1 83 ? -0.153 4.160 4.487 1.00 97.06 83 ILE A C 1
ATOM 685 O O . ILE A 1 83 ? -0.682 3.893 5.561 1.00 97.06 83 ILE A O 1
ATOM 689 N N . GLN A 1 84 ? 0.296 5.389 4.215 1.00 97.31 84 GLN A N 1
ATOM 690 C CA . GLN A 1 84 ? 0.230 6.483 5.197 1.00 97.31 84 GLN A CA 1
ATOM 691 C C . GLN A 1 84 ? -1.208 6.832 5.612 1.00 97.31 84 GLN A C 1
ATOM 693 O O . GLN A 1 84 ? -1.461 7.170 6.772 1.00 97.31 84 GLN A O 1
ATOM 698 N N . GLN A 1 85 ? -2.161 6.760 4.679 1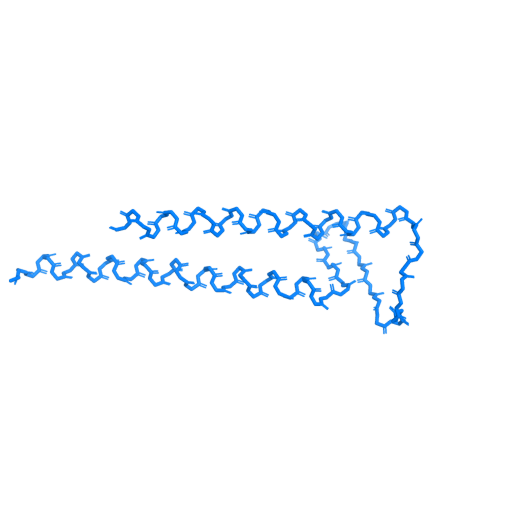.00 97.38 85 GLN A N 1
ATOM 699 C CA . GLN A 1 85 ? -3.578 6.977 4.983 1.00 97.38 85 GLN A CA 1
ATOM 700 C C . GLN A 1 85 ? -4.124 5.872 5.891 1.00 97.38 85 GLN A C 1
ATOM 702 O O . GLN A 1 85 ? -4.784 6.172 6.882 1.00 97.38 85 GLN A O 1
ATOM 707 N N . LEU A 1 86 ? -3.789 4.615 5.596 1.00 97.44 86 LEU A N 1
ATOM 708 C CA . LEU A 1 86 ? -4.163 3.455 6.403 1.00 97.44 86 LEU A CA 1
ATOM 709 C C . LEU A 1 86 ? -3.532 3.489 7.804 1.00 97.44 86 LEU A C 1
ATOM 711 O O . LEU A 1 86 ? -4.207 3.207 8.790 1.00 97.44 86 LEU A O 1
ATOM 715 N N . GLU A 1 87 ? -2.265 3.892 7.924 1.00 96.81 87 GLU A N 1
ATOM 716 C CA . GLU A 1 87 ? -1.597 4.095 9.218 1.00 96.81 87 GLU A CA 1
ATOM 717 C C . GLU A 1 87 ? -2.273 5.197 10.046 1.00 96.81 87 GLU A C 1
ATOM 719 O O . GLU A 1 87 ? -2.430 5.056 11.260 1.00 96.81 87 GLU A O 1
ATOM 724 N N . SER A 1 88 ? -2.716 6.275 9.391 1.00 97.00 88 SER A N 1
ATOM 725 C CA . SER A 1 88 ? -3.465 7.352 10.048 1.00 97.00 88 SER A CA 1
ATOM 726 C C . SER A 1 88 ? -4.835 6.863 10.522 1.00 97.00 88 SER A C 1
ATOM 728 O O . SER A 1 88 ? -5.201 7.093 11.672 1.00 97.00 88 SER A O 1
ATOM 730 N N . GLU A 1 89 ? -5.559 6.115 9.682 1.00 95.00 89 GLU A N 1
ATOM 731 C CA . GLU A 1 89 ? -6.838 5.503 10.056 1.00 95.00 89 GLU A CA 1
ATOM 732 C C . GLU A 1 89 ? -6.678 4.532 11.237 1.00 95.00 89 GLU A C 1
ATOM 734 O O . GLU A 1 89 ? -7.500 4.524 12.152 1.00 95.00 89 GLU A O 1
ATOM 739 N N . LEU A 1 90 ? -5.597 3.748 11.263 1.00 94.19 90 LEU A N 1
ATOM 740 C CA . LEU A 1 90 ? -5.295 2.836 12.365 1.00 94.19 90 LEU A CA 1
ATOM 741 C C . LEU A 1 90 ? -4.997 3.572 13.678 1.00 94.19 90 LEU A C 1
ATOM 743 O O . LEU A 1 90 ? -5.366 3.081 14.743 1.00 94.19 90 LEU A O 1
ATOM 747 N N . ALA A 1 91 ? -4.328 4.725 13.617 1.00 93.12 91 ALA A N 1
ATOM 748 C CA . ALA A 1 91 ? -4.038 5.544 14.792 1.00 93.12 91 ALA A CA 1
ATOM 749 C C . ALA A 1 91 ? -5.290 6.239 15.355 1.00 93.12 91 ALA A C 1
ATOM 751 O O . ALA A 1 91 ? -5.360 6.503 16.558 1.00 93.12 91 ALA A O 1
ATOM 752 N N . GLU A 1 92 ? -6.263 6.537 14.492 1.00 93.00 92 GLU A N 1
ATOM 753 C CA . GLU A 1 92 ? -7.548 7.132 14.868 1.00 93.00 92 GLU A CA 1
ATOM 754 C C . GLU A 1 92 ? -8.567 6.111 15.380 1.00 93.00 92 GLU A C 1
ATOM 756 O O . GLU A 1 92 ? -9.498 6.504 16.092 1.00 93.00 92 GLU A O 1
ATOM 761 N N . LEU A 1 93 ? -8.405 4.825 15.032 1.00 86.50 93 LEU A N 1
ATOM 762 C CA . LEU A 1 93 ? -9.272 3.754 15.519 1.00 86.50 93 LEU A CA 1
ATOM 763 C C . LEU A 1 93 ? -9.258 3.709 17.023 1.00 86.50 93 LEU A C 1
ATOM 765 O O . LEU A 1 93 ? -10.361 3.873 17.594 1.00 86.50 93 LEU A O 1
#

Organism: NCBI:txid3121368

Foldseek 3Di:
DDPVVVVVVVVLVVLLVVLVVLLVVLVVVLVVLVPDPWDWDDDPPDTDGDDDPDDPDDDPPDPVVVVSVVVSVVSNVVSVVVNVVSVVVNVVD